Protein AF-D1FPF2-F1 (afdb_monomer_lite)

Structure (mmCIF, N/CA/C/O backbone):
data_AF-D1FPF2-F1
#
_entry.id   AF-D1FPF2-F1
#
loop_
_atom_site.group_PDB
_atom_site.id
_atom_site.type_symbol
_atom_site.label_atom_id
_atom_site.label_alt_id
_atom_site.label_comp_id
_atom_site.label_asym_id
_atom_site.label_entity_id
_atom_site.label_seq_id
_atom_site.pdbx_PDB_ins_code
_atom_site.Cartn_x
_atom_site.Cartn_y
_atom_site.Cartn_z
_atom_site.occupancy
_atom_site.B_iso_or_equiv
_atom_site.auth_seq_id
_atom_site.auth_comp_id
_atom_site.auth_asym_id
_atom_site.auth_atom_id
_atom_site.pdbx_PDB_model_num
ATOM 1 N N . SER A 1 1 ? 9.175 -2.805 2.175 1.00 94.88 1 SER A N 1
ATOM 2 C CA . SER A 1 1 ? 8.808 -3.903 3.091 1.00 94.88 1 SER A CA 1
ATOM 3 C C . SER A 1 1 ? 9.854 -5.013 3.171 1.00 94.88 1 SER A C 1
ATOM 5 O O . SER A 1 1 ? 9.962 -5.618 4.226 1.00 94.88 1 SER A O 1
ATOM 7 N N . GLY A 1 2 ? 10.625 -5.314 2.114 1.00 93.69 2 GLY A N 1
ATOM 8 C CA . GLY A 1 2 ? 11.501 -6.499 2.126 1.00 93.69 2 GLY A CA 1
ATOM 9 C C . GLY A 1 2 ? 10.690 -7.797 2.107 1.00 93.69 2 GLY A C 1
ATOM 10 O O . GLY A 1 2 ? 10.977 -8.713 2.864 1.00 93.69 2 GLY A O 1
ATOM 11 N N . TYR A 1 3 ? 9.619 -7.816 1.307 1.00 95.31 3 TYR A N 1
ATOM 12 C CA . TYR A 1 3 ? 8.677 -8.932 1.144 1.00 95.31 3 TYR A CA 1
ATOM 13 C C . TYR A 1 3 ? 7.867 -9.328 2.393 1.00 95.31 3 TYR A C 1
ATOM 15 O O . TYR A 1 3 ? 7.078 -10.262 2.333 1.00 95.31 3 TYR A O 1
ATOM 23 N N . SER A 1 4 ? 7.990 -8.597 3.504 1.00 98.25 4 SER A N 1
ATOM 24 C CA . SER A 1 4 ? 7.190 -8.835 4.710 1.00 98.25 4 SER A CA 1
ATOM 25 C C . SER A 1 4 ? 5.780 -8.245 4.580 1.00 98.25 4 SER A C 1
ATOM 27 O O . SER A 1 4 ? 5.608 -7.035 4.402 1.00 98.25 4 SER A O 1
ATOM 29 N N . THR A 1 5 ? 4.776 -9.113 4.701 1.00 98.50 5 THR A N 1
ATOM 30 C CA . THR A 1 5 ? 3.339 -8.791 4.698 1.00 98.50 5 THR A CA 1
ATOM 31 C C . THR A 1 5 ? 2.918 -7.996 5.923 1.00 98.50 5 THR A C 1
ATOM 33 O O . THR A 1 5 ? 2.049 -7.144 5.806 1.00 98.50 5 THR A O 1
ATOM 36 N N . SER A 1 6 ? 3.579 -8.185 7.063 1.00 97.94 6 SER A N 1
ATOM 37 C CA . SER A 1 6 ? 3.246 -7.561 8.347 1.00 97.94 6 SER A CA 1
ATOM 38 C C . SER A 1 6 ? 4.102 -6.346 8.712 1.00 97.94 6 SER A C 1
ATOM 40 O O . SER A 1 6 ? 3.926 -5.782 9.792 1.00 97.94 6 SER A O 1
ATOM 42 N N . LYS A 1 7 ? 5.024 -5.917 7.838 1.00 98.38 7 LYS A N 1
ATOM 43 C CA . LYS A 1 7 ? 5.953 -4.829 8.163 1.00 98.38 7 LYS A CA 1
ATOM 44 C C . LYS A 1 7 ? 5.227 -3.517 8.438 1.00 98.38 7 LYS A C 1
ATOM 46 O O . LYS A 1 7 ? 4.439 -3.050 7.618 1.00 98.38 7 LYS A O 1
ATOM 51 N N . GLU A 1 8 ? 5.589 -2.881 9.542 1.00 97.94 8 GLU A N 1
ATOM 52 C CA . GLU A 1 8 ? 5.219 -1.508 9.857 1.00 97.94 8 GLU A CA 1
ATOM 53 C C . GLU A 1 8 ? 6.490 -0.667 9.973 1.00 97.94 8 GLU A C 1
ATOM 55 O O . GLU A 1 8 ? 7.432 -1.061 10.661 1.00 97.94 8 GLU A O 1
ATOM 60 N N . GLU A 1 9 ? 6.536 0.475 9.290 1.00 97.12 9 GLU A N 1
ATOM 61 C CA . GLU A 1 9 ? 7.649 1.424 9.412 1.00 97.12 9 GLU A CA 1
ATOM 62 C C . GLU A 1 9 ? 7.124 2.785 9.879 1.00 97.12 9 GLU A C 1
ATOM 64 O O . GLU A 1 9 ? 6.183 3.301 9.266 1.00 97.12 9 GLU A O 1
ATOM 69 N N . PRO A 1 10 ? 7.697 3.379 10.941 1.00 96.88 10 PRO A N 1
ATOM 70 C CA . PRO A 1 10 ? 7.290 4.696 11.406 1.00 96.88 10 PRO A CA 1
ATOM 71 C C . PRO A 1 10 ? 7.629 5.772 10.370 1.00 96.88 10 PRO A C 1
ATOM 73 O O . PRO A 1 10 ? 8.647 5.710 9.680 1.00 96.88 10 PRO A O 1
ATOM 76 N N . THR A 1 11 ? 6.780 6.788 10.281 1.00 92.75 11 THR A N 1
ATOM 77 C CA . THR A 1 11 ? 7.009 7.990 9.479 1.00 92.75 11 THR A CA 1
ATOM 78 C C . THR A 1 11 ? 7.544 9.122 10.359 1.00 92.75 11 THR A C 1
ATOM 80 O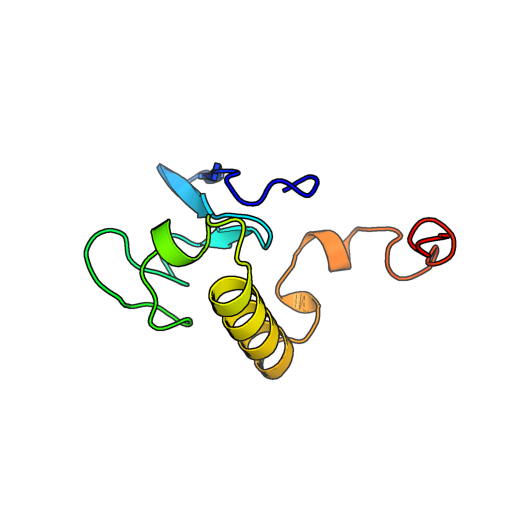 O . THR A 1 11 ? 7.416 9.100 11.584 1.00 92.75 11 THR A O 1
ATOM 83 N N . ALA A 1 12 ? 8.105 10.162 9.738 1.00 90.56 12 ALA A N 1
ATOM 84 C CA . ALA A 1 12 ? 8.625 11.333 10.453 1.00 90.56 12 ALA A CA 1
ATOM 85 C C . ALA A 1 12 ? 7.553 12.111 11.246 1.00 90.56 12 ALA A C 1
ATOM 87 O O . ALA A 1 12 ? 7.891 12.847 12.167 1.00 90.56 12 ALA A O 1
ATOM 88 N N . ILE A 1 13 ? 6.272 11.947 10.900 1.00 88.81 13 ILE A N 1
ATOM 89 C CA . ILE A 1 13 ? 5.133 12.625 11.541 1.00 88.81 13 ILE A CA 1
ATOM 90 C C . ILE A 1 13 ? 4.441 11.759 12.608 1.00 88.81 13 ILE A C 1
ATOM 92 O O . ILE A 1 13 ? 3.348 12.091 13.056 1.00 88.81 13 ILE A O 1
ATOM 96 N N . GLY A 1 14 ? 5.052 10.642 13.017 1.00 92.44 14 GLY A N 1
ATOM 97 C CA . GLY A 1 14 ? 4.527 9.778 14.081 1.00 92.44 14 GLY A CA 1
ATOM 98 C C . GLY A 1 14 ? 3.394 8.837 13.654 1.00 92.44 14 GLY A C 1
ATOM 99 O O . GLY A 1 14 ? 2.767 8.219 14.510 1.00 92.44 14 GLY A O 1
ATOM 100 N N . THR A 1 15 ? 3.136 8.709 12.351 1.00 94.06 15 THR A N 1
ATOM 101 C CA . THR A 1 15 ? 2.264 7.665 11.781 1.00 94.06 15 THR A CA 1
ATOM 102 C C . THR A 1 15 ? 3.110 6.482 11.305 1.00 94.06 15 THR A C 1
ATOM 104 O O . THR A 1 15 ? 4.318 6.440 11.547 1.00 94.06 15 THR A O 1
ATOM 107 N N . LYS A 1 16 ? 2.513 5.509 10.612 1.00 97.12 16 LYS A N 1
ATOM 108 C CA . LYS A 1 16 ? 3.245 4.378 10.021 1.00 97.12 16 LYS A CA 1
ATOM 109 C C . LYS A 1 16 ? 2.843 4.075 8.582 1.00 97.12 16 LYS A C 1
ATOM 111 O O . LYS A 1 16 ? 1.745 4.405 8.132 1.00 97.12 16 LYS A O 1
ATOM 116 N N . THR A 1 17 ? 3.750 3.421 7.865 1.00 97.56 17 THR A N 1
ATOM 117 C CA . THR A 1 17 ? 3.442 2.710 6.622 1.00 97.56 17 THR A CA 1
ATOM 118 C C . THR A 1 17 ? 3.211 1.229 6.904 1.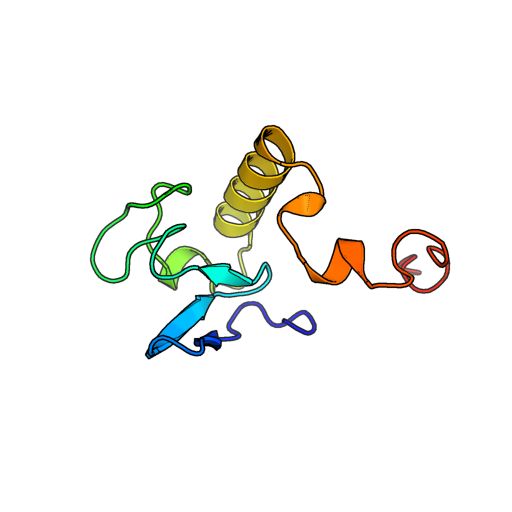00 97.56 17 THR A C 1
ATOM 120 O O . THR A 1 17 ? 3.784 0.673 7.839 1.00 97.56 17 THR A O 1
ATOM 123 N N . ILE A 1 18 ? 2.332 0.606 6.124 1.00 98.12 18 ILE A N 1
ATOM 124 C CA . ILE A 1 18 ? 1.665 -0.647 6.466 1.00 98.12 18 ILE A CA 1
ATOM 125 C C . ILE A 1 18 ? 1.878 -1.701 5.379 1.00 98.12 18 ILE A C 1
ATOM 127 O O . ILE A 1 18 ? 1.583 -1.483 4.200 1.00 98.12 18 ILE A O 1
ATOM 131 N N . GLY A 1 19 ? 2.325 -2.873 5.816 1.00 98.19 19 GLY A N 1
ATOM 132 C CA . GLY A 1 19 ? 2.284 -4.138 5.098 1.00 98.19 19 GLY A CA 1
ATOM 133 C C . GLY A 1 19 ? 3.170 -4.222 3.860 1.00 98.19 19 GLY A C 1
ATOM 134 O O . GLY A 1 19 ? 4.071 -3.405 3.646 1.00 98.19 19 GLY A O 1
ATOM 135 N N . LEU A 1 20 ? 2.909 -5.223 3.016 1.00 98.44 20 LEU A N 1
ATOM 136 C CA . LEU A 1 20 ? 3.761 -5.563 1.870 1.00 98.44 20 LEU A CA 1
ATOM 137 C C . LEU A 1 20 ? 4.041 -4.364 0.948 1.00 98.44 20 LEU A C 1
ATOM 139 O O . LEU A 1 20 ? 5.181 -4.169 0.524 1.00 98.44 20 LEU A O 1
ATOM 143 N N . PHE A 1 21 ? 3.026 -3.542 0.680 1.00 97.94 21 PHE A N 1
ATOM 144 C CA . PHE A 1 21 ? 3.111 -2.407 -0.247 1.00 97.94 21 PHE A CA 1
ATOM 145 C C . PHE A 1 21 ? 3.403 -1.060 0.430 1.00 97.94 21 PHE A C 1
ATOM 147 O O . PHE A 1 21 ? 3.516 -0.061 -0.279 1.00 97.94 21 PHE A O 1
ATOM 154 N N . GLN A 1 22 ? 3.574 -1.040 1.759 1.00 97.81 22 GLN A N 1
ATOM 155 C CA . GLN A 1 22 ? 3.912 0.150 2.555 1.00 97.81 22 GLN A CA 1
ATOM 156 C C . GLN A 1 22 ? 2.900 1.299 2.386 1.00 97.81 22 GLN A C 1
ATOM 158 O O . GLN A 1 22 ? 3.264 2.433 2.081 1.00 97.81 22 GLN A O 1
ATOM 163 N N . PHE A 1 23 ? 1.617 1.000 2.597 1.00 97.94 23 PHE A N 1
ATOM 164 C CA . PHE A 1 23 ? 0.526 1.979 2.538 1.00 97.94 23 PHE A CA 1
ATOM 165 C C . PHE A 1 23 ? 0.519 2.905 3.755 1.00 97.94 23 PHE A C 1
ATOM 167 O O . PHE A 1 23 ? 0.776 2.465 4.868 1.00 97.94 23 PHE A O 1
ATOM 174 N N . SER A 1 24 ? 0.189 4.177 3.576 1.00 96.94 24 SER A N 1
ATOM 175 C CA . SER A 1 24 ? 0.094 5.154 4.662 1.00 96.94 24 SER A CA 1
ATOM 176 C C . SER A 1 24 ? -1.109 4.870 5.570 1.00 96.94 24 SER A C 1
ATOM 178 O O . SER A 1 24 ? -2.254 4.882 5.117 1.00 96.94 24 SER A O 1
ATOM 180 N N . GLU A 1 25 ? -0.871 4.702 6.872 1.00 96.75 25 GLU A N 1
ATOM 181 C CA . GLU A 1 25 ? -1.934 4.581 7.885 1.00 96.75 25 GLU A CA 1
ATOM 182 C C . GLU A 1 25 ? -2.871 5.802 7.923 1.00 96.75 25 GLU A C 1
ATOM 184 O O . GLU A 1 25 ? -4.038 5.692 8.296 1.00 96.75 25 GLU A O 1
ATOM 189 N N . GLU A 1 26 ? -2.369 6.972 7.532 1.00 94.12 26 GLU A N 1
ATOM 190 C CA . GLU A 1 26 ? -3.116 8.227 7.562 1.00 94.12 26 GLU A CA 1
ATOM 191 C C . GLU A 1 26 ? -4.043 8.389 6.352 1.00 94.12 26 GLU A C 1
ATOM 193 O O . GLU A 1 26 ? -5.176 8.855 6.496 1.00 94.12 26 GLU A O 1
ATOM 198 N N . THR A 1 27 ? -3.569 8.007 5.160 1.00 96.00 27 THR A N 1
ATOM 199 C CA . THR A 1 27 ? -4.228 8.362 3.889 1.00 96.00 27 THR A CA 1
ATOM 200 C C . THR A 1 27 ? -4.795 7.173 3.116 1.00 96.00 27 THR A C 1
ATOM 202 O O . THR A 1 27 ? -5.733 7.345 2.332 1.00 96.00 27 THR A O 1
ATOM 205 N N . ASP A 1 28 ? -4.284 5.960 3.333 1.00 97.62 28 ASP A N 1
ATOM 206 C CA . ASP A 1 28 ? -4.634 4.789 2.518 1.00 97.62 28 ASP A CA 1
ATOM 207 C C . ASP A 1 28 ? -5.617 3.859 3.214 1.00 97.62 28 ASP A C 1
ATOM 209 O O . ASP A 1 28 ? -6.485 3.287 2.556 1.00 97.62 28 ASP A O 1
ATOM 213 N N . CYS A 1 29 ? -5.532 3.749 4.537 1.00 98.06 29 CYS A N 1
ATOM 214 C CA . CYS A 1 29 ? -6.364 2.854 5.333 1.00 98.06 29 CYS A CA 1
ATOM 215 C C . CYS A 1 29 ? -6.842 3.511 6.634 1.00 98.06 29 CYS A C 1
ATOM 217 O O . CYS A 1 29 ? -6.575 4.680 6.911 1.00 98.06 29 CYS A O 1
ATOM 219 N N . GLY A 1 30 ? -7.597 2.766 7.445 1.00 97.38 30 GLY A N 1
ATOM 220 C CA . GLY A 1 30 ? -7.949 3.180 8.800 1.00 97.38 30 GLY A CA 1
ATOM 221 C C . GLY A 1 30 ? -7.654 2.148 9.871 1.00 97.38 30 GLY A C 1
ATOM 222 O O . GLY A 1 30 ? -7.787 0.947 9.660 1.00 97.38 30 GLY A O 1
ATOM 223 N N . THR A 1 31 ? -7.295 2.626 11.059 1.00 95.75 31 THR A N 1
ATOM 224 C CA . THR A 1 31 ? -6.962 1.776 12.210 1.00 95.75 31 THR A CA 1
ATOM 225 C C . THR A 1 31 ? -8.191 1.142 12.858 1.00 95.75 31 THR A C 1
ATOM 227 O O . THR A 1 31 ? -8.180 -0.038 13.182 1.00 95.75 31 THR A O 1
ATOM 230 N N . LYS A 1 32 ? -9.279 1.904 13.027 1.00 95.12 32 LYS A N 1
ATOM 231 C CA . LYS A 1 32 ? -10.507 1.428 13.696 1.00 95.12 32 LYS A CA 1
ATOM 232 C C . LYS A 1 32 ? -11.557 0.910 12.714 1.00 95.12 32 LYS A C 1
ATOM 234 O O . LYS A 1 32 ? -12.191 -0.121 12.940 1.00 95.12 32 LYS A O 1
ATOM 239 N N . THR A 1 33 ? -11.740 1.627 11.614 1.00 97.00 33 THR A N 1
ATOM 240 C CA . THR A 1 33 ? -12.752 1.363 10.587 1.00 97.00 33 THR A CA 1
ATOM 241 C C . THR A 1 33 ? -12.126 1.430 9.203 1.00 97.00 33 THR A C 1
ATOM 243 O O . THR A 1 33 ? -11.044 1.991 9.028 1.00 97.00 33 THR A O 1
ATOM 246 N N . ALA A 1 34 ? -12.806 0.842 8.222 1.00 97.75 34 ALA A N 1
ATOM 247 C CA . ALA A 1 34 ? -12.434 1.003 6.827 1.00 97.75 34 ALA A CA 1
ATOM 248 C C . ALA A 1 34 ? -12.577 2.477 6.418 1.00 97.75 34 ALA A C 1
ATOM 250 O O . ALA A 1 34 ? -13.616 3.088 6.662 1.00 97.75 34 ALA A O 1
ATOM 251 N N . LYS A 1 35 ? -11.504 3.051 5.868 1.00 97.25 35 LYS A N 1
ATOM 252 C CA . LYS A 1 35 ? -11.440 4.418 5.328 1.00 97.25 35 LYS A CA 1
ATOM 253 C C . LYS A 1 35 ? -10.186 4.567 4.459 1.00 97.25 35 LYS A C 1
ATOM 255 O O . LYS A 1 35 ? -9.482 3.585 4.226 1.00 97.25 35 LYS A O 1
ATOM 260 N N . GLY A 1 36 ? -9.899 5.797 4.034 1.00 96.69 36 GLY A N 1
ATOM 261 C CA . GLY A 1 36 ? -8.744 6.119 3.200 1.00 96.69 36 GLY A CA 1
ATOM 262 C C . GLY A 1 36 ? -8.950 5.683 1.754 1.00 96.69 36 GLY A C 1
ATOM 263 O O . GLY A 1 36 ? -10.035 5.236 1.375 1.00 96.69 36 GLY A O 1
ATOM 264 N N . ARG A 1 37 ? -7.904 5.813 0.939 1.00 96.75 37 ARG A N 1
ATOM 265 C CA . ARG A 1 37 ? -7.969 5.492 -0.495 1.00 96.75 37 ARG A CA 1
ATOM 266 C C . ARG A 1 37 ? -8.377 4.047 -0.777 1.00 96.75 37 ARG A C 1
ATOM 268 O O . ARG A 1 37 ? -9.124 3.821 -1.723 1.00 96.75 37 ARG A O 1
ATOM 275 N N . CYS A 1 38 ? -7.944 3.100 0.054 1.00 97.19 38 CYS A N 1
ATOM 276 C CA . CYS A 1 38 ? -8.265 1.684 -0.106 1.00 97.19 38 CYS A CA 1
ATOM 277 C C . CYS A 1 38 ? -9.671 1.313 0.399 1.00 97.19 38 CYS A C 1
ATOM 279 O O . CYS A 1 38 ? -10.071 0.162 0.238 1.00 97.19 38 CYS A O 1
ATOM 281 N N . ASN A 1 39 ? -10.377 2.221 1.094 1.00 97.69 39 ASN A N 1
ATOM 282 C CA . ASN A 1 39 ? -11.584 1.912 1.870 1.00 97.69 39 ASN A CA 1
ATOM 283 C C . ASN A 1 39 ? -11.432 0.616 2.699 1.00 97.69 39 ASN A C 1
ATOM 285 O O . ASN A 1 39 ? -12.261 -0.292 2.644 1.00 97.69 39 ASN A O 1
ATOM 289 N N . ALA A 1 40 ? -10.324 0.504 3.439 1.00 98.06 40 ALA A N 1
ATOM 290 C CA . ALA A 1 40 ? -9.931 -0.726 4.125 1.00 98.06 40 ALA A CA 1
ATOM 291 C C . ALA A 1 40 ? -9.406 -0.450 5.537 1.00 98.06 40 ALA A C 1
ATOM 293 O O . ALA A 1 40 ? -8.914 0.640 5.843 1.00 98.06 40 ALA A O 1
ATOM 294 N N . LYS A 1 41 ? -9.504 -1.456 6.414 1.00 98.38 41 LYS A N 1
ATOM 295 C CA . LYS A 1 41 ? -8.792 -1.439 7.697 1.00 98.38 41 LYS A CA 1
ATOM 296 C C . LYS A 1 41 ? -7.310 -1.715 7.458 1.00 98.38 41 LYS A C 1
ATOM 298 O O . LYS A 1 41 ? -6.985 -2.604 6.677 1.00 98.38 41 LYS A O 1
ATOM 303 N N . CYS A 1 42 ? -6.421 -1.024 8.166 1.00 98.31 42 CYS A N 1
ATOM 304 C CA . CYS A 1 42 ? -4.977 -1.225 8.024 1.00 98.31 42 CYS A CA 1
ATOM 305 C C . CYS A 1 42 ? -4.549 -2.660 8.372 1.00 98.31 42 CYS A C 1
ATOM 307 O O . CYS A 1 42 ? -3.646 -3.198 7.739 1.00 98.31 42 CYS A O 1
ATOM 309 N N . ASP A 1 43 ? -5.232 -3.324 9.308 1.00 98.12 43 ASP A N 1
ATOM 310 C CA . ASP A 1 43 ? -4.950 -4.727 9.640 1.00 98.12 43 ASP A CA 1
ATOM 311 C C . ASP A 1 43 ? -5.236 -5.689 8.481 1.00 98.12 43 ASP A C 1
ATOM 313 O O . ASP A 1 43 ? -4.502 -6.653 8.298 1.00 98.12 43 ASP A O 1
ATOM 317 N N . ALA A 1 44 ? -6.222 -5.383 7.632 1.00 98.25 44 ALA A N 1
ATOM 318 C CA . ALA A 1 44 ? -6.518 -6.175 6.437 1.00 98.25 44 ALA A CA 1
ATOM 319 C C . ALA A 1 44 ? -5.455 -6.023 5.331 1.00 98.25 44 ALA A C 1
ATOM 321 O O . ALA A 1 44 ? -5.505 -6.731 4.330 1.00 98.25 44 ALA A O 1
ATOM 322 N N . LEU A 1 45 ? -4.510 -5.089 5.486 1.00 98.44 45 LEU A N 1
ATOM 323 C CA . LEU A 1 45 ? -3.387 -4.882 4.567 1.00 98.44 45 LEU A CA 1
ATOM 324 C C . LEU A 1 45 ? -2.089 -5.544 5.061 1.00 98.44 45 LEU A C 1
ATOM 326 O O . LEU A 1 45 ? -1.076 -5.462 4.367 1.00 98.44 45 LEU A O 1
ATOM 330 N N . LYS A 1 46 ? -2.114 -6.178 6.246 1.00 97.94 46 LYS A N 1
ATOM 331 C CA . LYS A 1 46 ? -0.955 -6.826 6.888 1.00 97.94 46 LYS A CA 1
ATOM 332 C C . LYS A 1 46 ? -1.026 -8.356 6.921 1.00 97.94 46 LYS A C 1
ATOM 334 O O . LYS A 1 46 ? -0.233 -8.994 7.609 1.00 97.94 46 LYS A O 1
ATOM 339 N N . THR A 1 47 ? -2.010 -8.936 6.244 1.00 97.94 47 THR A N 1
ATOM 340 C CA . THR A 1 47 ? -2.252 -10.380 6.216 1.00 97.94 47 THR A CA 1
ATOM 341 C C . THR A 1 47 ? -1.441 -11.065 5.121 1.00 97.94 47 THR A C 1
ATOM 343 O O . THR A 1 47 ? -1.096 -10.445 4.115 1.00 97.94 47 THR A O 1
ATOM 346 N N . ASP A 1 48 ? -1.192 -12.364 5.293 1.00 98.25 48 ASP A N 1
ATOM 347 C CA . ASP A 1 48 ? -0.535 -13.192 4.272 1.00 98.25 48 ASP A CA 1
ATOM 348 C C . ASP A 1 48 ? -1.434 -13.464 3.061 1.00 98.25 48 ASP A C 1
ATOM 350 O O . ASP A 1 48 ? -0.941 -13.587 1.940 1.00 98.25 48 ASP A O 1
ATOM 354 N N . ASP A 1 49 ? -2.758 -13.470 3.249 1.00 98.25 49 ASP A N 1
ATOM 355 C CA . ASP A 1 49 ? -3.673 -13.250 2.132 1.00 98.25 49 ASP A CA 1
ATOM 356 C C . ASP A 1 49 ? -3.548 -11.790 1.691 1.00 98.25 49 ASP A C 1
ATOM 358 O O . ASP A 1 49 ? -4.122 -10.872 2.287 1.00 98.25 49 ASP A O 1
ATOM 362 N N . ILE A 1 50 ? -2.770 -11.578 0.634 1.00 98.44 50 ILE A N 1
ATOM 363 C CA . ILE A 1 50 ? -2.500 -10.251 0.095 1.00 98.44 50 ILE A CA 1
ATOM 364 C C . ILE A 1 50 ? -3.644 -9.711 -0.771 1.00 98.44 50 ILE A C 1
ATOM 366 O O . ILE A 1 50 ? -3.479 -8.644 -1.351 1.00 98.44 50 ILE A O 1
ATOM 370 N N . THR A 1 51 ? -4.797 -10.382 -0.887 1.00 98.56 51 THR A N 1
ATOM 371 C CA . THR A 1 51 ? -5.874 -9.994 -1.819 1.00 98.56 51 THR A CA 1
ATOM 372 C C . THR A 1 51 ? -6.322 -8.542 -1.630 1.00 98.56 51 THR A C 1
ATOM 374 O O . THR A 1 51 ? -6.394 -7.776 -2.594 1.00 98.56 51 THR A O 1
ATOM 377 N N . THR A 1 52 ? -6.591 -8.126 -0.390 1.00 98.25 52 THR A N 1
ATOM 378 C CA . THR A 1 52 ? -7.007 -6.744 -0.088 1.00 98.25 52 THR A CA 1
ATOM 379 C C . THR A 1 52 ? -5.885 -5.750 -0.389 1.00 98.25 52 THR A C 1
ATOM 381 O O . THR A 1 52 ? -6.115 -4.710 -1.009 1.00 98.25 52 THR A O 1
ATOM 384 N N . ALA A 1 53 ? -4.654 -6.094 -0.008 1.00 98.50 53 ALA A N 1
ATOM 385 C CA . ALA A 1 53 ? -3.478 -5.264 -0.233 1.00 98.50 53 ALA A CA 1
ATOM 386 C C . ALA A 1 53 ? -3.159 -5.097 -1.732 1.00 98.50 53 ALA A C 1
ATOM 388 O O . ALA A 1 53 ? -2.894 -3.986 -2.187 1.00 98.50 53 ALA A O 1
ATOM 389 N N . ALA A 1 54 ? -3.268 -6.171 -2.514 1.00 98.62 54 ALA A N 1
ATOM 390 C CA . ALA A 1 54 ? -3.054 -6.189 -3.955 1.00 98.62 54 ALA A CA 1
ATOM 391 C C . ALA A 1 54 ? -4.130 -5.390 -4.704 1.00 98.62 54 ALA A C 1
ATOM 393 O O . ALA A 1 54 ? -3.801 -4.641 -5.623 1.00 98.62 54 ALA A O 1
ATOM 394 N N . ARG A 1 55 ? -5.401 -5.472 -4.282 1.00 98.50 55 ARG A N 1
ATOM 395 C CA . ARG A 1 55 ? -6.473 -4.618 -4.826 1.00 98.50 55 ARG A CA 1
ATOM 396 C C . ARG A 1 55 ? -6.175 -3.137 -4.610 1.00 98.50 55 ARG A C 1
ATOM 398 O O . ARG A 1 55 ? -6.300 -2.358 -5.551 1.00 98.50 55 ARG A O 1
ATOM 405 N N . CYS A 1 56 ? -5.725 -2.752 -3.414 1.00 98.25 56 CYS A N 1
ATOM 406 C CA . CYS A 1 56 ? -5.351 -1.359 -3.189 1.00 98.25 56 CYS A CA 1
ATOM 407 C C . CYS A 1 56 ? -4.106 -0.950 -3.995 1.00 98.25 56 CYS A C 1
ATOM 409 O O . CYS A 1 56 ? -4.068 0.142 -4.558 1.00 98.25 56 CYS A O 1
ATOM 411 N N . ALA A 1 57 ? -3.110 -1.832 -4.130 1.00 98.25 57 ALA A N 1
ATOM 412 C CA . ALA A 1 57 ? -1.934 -1.563 -4.959 1.00 98.25 57 ALA A CA 1
ATOM 413 C C . ALA A 1 57 ? -2.322 -1.333 -6.429 1.00 98.25 57 ALA A C 1
ATOM 415 O O . ALA A 1 57 ? -1.815 -0.408 -7.062 1.00 98.25 57 ALA A O 1
ATOM 416 N N . LEU A 1 58 ? -3.265 -2.121 -6.954 1.00 98.31 58 LEU A N 1
ATOM 417 C CA . LEU A 1 58 ? -3.802 -1.943 -8.302 1.00 98.31 58 LEU A CA 1
ATOM 418 C C . LEU A 1 58 ? -4.504 -0.590 -8.463 1.00 98.31 58 LEU A C 1
ATOM 420 O O . LEU A 1 58 ? -4.291 0.087 -9.468 1.00 98.31 58 LEU A O 1
ATOM 424 N N . GLN A 1 59 ? -5.289 -0.165 -7.472 1.00 97.50 59 GLN A N 1
ATOM 425 C CA . GLN A 1 59 ? -5.905 1.162 -7.470 1.00 97.50 59 GLN A CA 1
ATOM 426 C C . GLN A 1 59 ? -4.838 2.268 -7.486 1.00 97.50 59 GLN A C 1
ATOM 428 O O . GLN A 1 59 ? -4.883 3.149 -8.339 1.00 97.50 59 GLN A O 1
ATOM 433 N N . MET A 1 60 ? -3.818 2.187 -6.622 1.00 97.06 60 MET A N 1
ATOM 434 C CA . MET A 1 60 ? -2.737 3.181 -6.590 1.00 97.06 60 MET A CA 1
ATOM 435 C C . MET A 1 60 ? -1.965 3.233 -7.912 1.00 97.06 60 MET A C 1
ATOM 437 O O . MET A 1 60 ? -1.594 4.315 -8.368 1.00 97.06 60 MET A O 1
ATOM 441 N N . ASN A 1 61 ? -1.751 2.078 -8.545 1.00 95.75 61 ASN A N 1
ATOM 442 C CA . ASN A 1 61 ? -1.129 1.998 -9.861 1.00 95.75 61 ASN A CA 1
ATOM 443 C C . ASN A 1 61 ? -2.038 2.547 -10.973 1.00 95.75 61 ASN A C 1
ATOM 445 O O . ASN A 1 61 ? -1.548 3.144 -11.924 1.00 95.75 61 ASN A O 1
ATOM 449 N N . THR A 1 62 ? -3.355 2.398 -10.859 1.00 97.06 62 THR A N 1
ATOM 450 C CA . THR A 1 62 ? -4.300 3.006 -11.808 1.00 97.06 62 THR A CA 1
ATOM 451 C C . THR A 1 62 ? -4.242 4.533 -11.718 1.00 97.06 62 THR A C 1
ATOM 453 O O . THR A 1 62 ? -4.162 5.206 -12.742 1.00 97.06 62 THR A O 1
ATOM 456 N N . ASP A 1 63 ? -4.177 5.075 -10.500 1.00 94.88 63 ASP A N 1
ATOM 457 C CA . ASP A 1 63 ? -4.210 6.523 -10.265 1.00 94.88 63 ASP A CA 1
ATOM 458 C C . ASP A 1 63 ? -2.861 7.213 -10.516 1.00 94.88 63 ASP A C 1
ATOM 460 O O . ASP A 1 63 ? -2.800 8.357 -10.966 1.00 94.88 63 ASP A O 1
ATOM 464 N N . ARG A 1 64 ? -1.755 6.558 -10.145 1.00 94.25 64 ARG A N 1
ATOM 465 C CA . ARG A 1 64 ? -0.416 7.175 -10.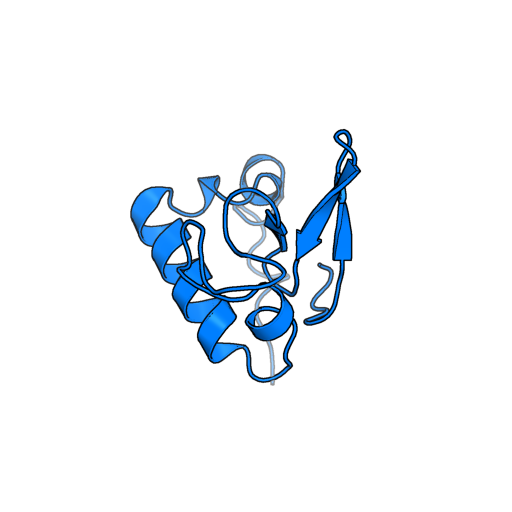081 1.00 94.25 64 ARG A CA 1
ATOM 466 C C . ARG A 1 64 ? 0.663 6.362 -10.779 1.00 94.25 64 ARG A C 1
ATOM 468 O O . ARG A 1 64 ? 1.827 6.774 -10.765 1.00 94.25 64 ARG A O 1
ATOM 475 N N . GLN A 1 65 ? 0.308 5.226 -11.376 1.00 93.50 65 GLN A N 1
ATOM 476 C CA . GLN A 1 65 ? 1.265 4.243 -11.883 1.00 93.50 65 GLN A CA 1
ATOM 477 C C . GLN A 1 65 ? 2.268 3.855 -10.782 1.00 93.50 65 GLN A C 1
ATOM 479 O O . GLN A 1 65 ? 2.028 4.029 -9.582 1.00 93.50 65 GLN A O 1
ATOM 484 N N . PHE A 1 66 ? 3.451 3.393 -11.171 1.00 92.00 66 PHE A N 1
ATOM 485 C CA . PHE A 1 66 ? 4.517 3.079 -10.226 1.00 92.00 66 PHE A CA 1
ATOM 486 C C . PHE A 1 66 ? 5.045 4.298 -9.438 1.00 92.00 66 PHE A C 1
ATOM 488 O O . PHE A 1 66 ? 5.779 4.121 -8.469 1.00 92.00 66 PHE A O 1
ATOM 495 N N . ASN A 1 67 ? 4.661 5.539 -9.783 1.00 92.06 67 ASN A N 1
ATOM 496 C CA . ASN A 1 67 ? 5.105 6.739 -9.058 1.00 92.06 67 ASN A CA 1
ATOM 497 C C . ASN A 1 67 ? 4.542 6.850 -7.636 1.00 92.06 67 ASN A C 1
ATOM 499 O O . ASN A 1 67 ? 5.028 7.696 -6.880 1.00 92.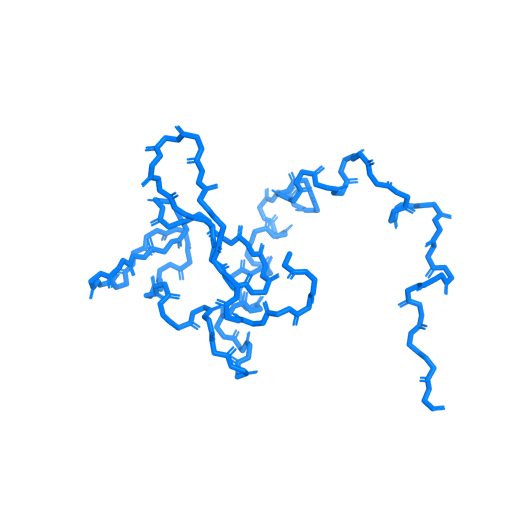06 67 ASN A O 1
ATOM 503 N N . PHE A 1 68 ? 3.547 6.032 -7.274 1.00 94.31 68 PHE A N 1
ATOM 504 C CA . PHE A 1 68 ? 3.090 5.911 -5.891 1.00 94.31 68 PHE A CA 1
ATOM 505 C C . PHE A 1 68 ? 4.217 5.449 -4.957 1.00 94.31 68 PHE A C 1
ATOM 507 O O . PHE A 1 68 ? 4.330 5.971 -3.852 1.00 94.31 68 PHE A O 1
ATOM 514 N N . TRP A 1 69 ? 5.084 4.534 -5.406 1.00 93.38 69 TRP A N 1
ATOM 515 C CA . TRP A 1 69 ? 6.196 4.019 -4.607 1.00 93.38 69 TRP A CA 1
ATOM 516 C C . TRP A 1 69 ? 7.462 4.853 -4.848 1.00 93.38 69 TRP A C 1
ATOM 518 O O . TRP A 1 69 ? 8.056 4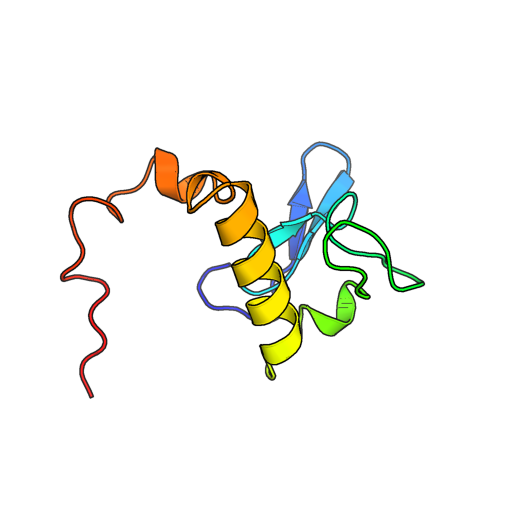.750 -5.922 1.00 93.38 69 TRP A O 1
ATOM 528 N N . PRO A 1 70 ? 7.955 5.642 -3.872 1.00 89.12 70 PRO A N 1
ATOM 529 C CA . PRO A 1 70 ? 9.119 6.508 -4.082 1.00 89.12 70 PRO A CA 1
ATOM 530 C C . PRO A 1 70 ? 10.374 5.740 -4.499 1.00 89.12 70 PRO A C 1
ATOM 532 O O . PRO A 1 70 ? 11.167 6.240 -5.296 1.00 89.12 70 PRO A O 1
ATOM 535 N N . ILE A 1 71 ? 10.525 4.498 -4.025 1.00 87.31 71 ILE A N 1
ATOM 536 C CA . ILE A 1 71 ? 11.649 3.640 -4.404 1.00 87.31 71 ILE A CA 1
ATOM 537 C C . ILE A 1 71 ? 11.685 3.384 -5.912 1.00 87.31 71 ILE A C 1
ATOM 539 O O . ILE A 1 71 ? 12.766 3.355 -6.482 1.00 87.31 71 ILE A O 1
ATOM 543 N N . TRP A 1 72 ? 10.543 3.317 -6.604 1.00 88.62 72 TRP A N 1
ATOM 544 C CA . TRP A 1 72 ? 10.506 3.200 -8.066 1.00 88.62 72 TRP A CA 1
ATOM 545 C C . TRP A 1 72 ? 11.212 4.367 -8.768 1.00 88.62 72 TRP A C 1
ATOM 547 O O . TRP A 1 72 ? 11.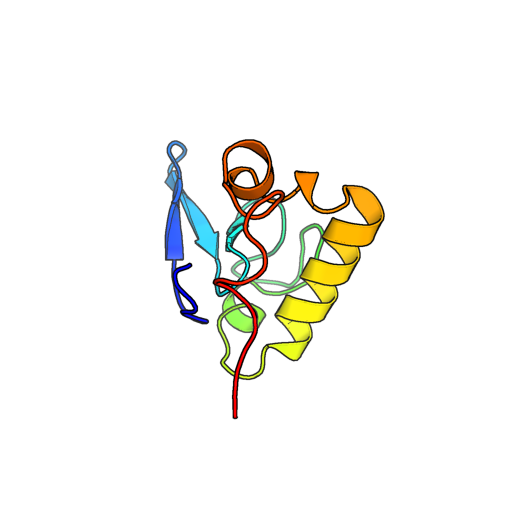745 4.209 -9.868 1.00 88.62 72 TRP A O 1
ATOM 557 N N . LYS A 1 73 ? 11.224 5.554 -8.146 1.00 83.62 73 LYS A N 1
ATOM 558 C CA . LYS A 1 73 ? 11.876 6.738 -8.712 1.00 83.62 73 LYS A CA 1
ATOM 559 C C . LYS A 1 73 ? 13.393 6.673 -8.661 1.00 83.62 73 LYS A C 1
ATOM 561 O O . LYS A 1 73 ? 14.037 7.069 -9.626 1.00 83.62 73 LYS A O 1
ATOM 566 N N . ASN A 1 74 ? 13.918 6.123 -7.573 1.00 79.44 74 ASN A N 1
ATOM 567 C CA . ASN A 1 74 ? 15.339 6.165 -7.240 1.00 79.44 74 ASN A CA 1
ATOM 568 C C . ASN A 1 74 ? 15.998 4.775 -7.243 1.00 79.44 74 ASN A C 1
ATOM 570 O O . ASN A 1 74 ? 17.086 4.617 -6.699 1.00 79.44 74 ASN A O 1
ATOM 574 N N . SER A 1 75 ? 15.343 3.758 -7.808 1.00 77.00 75 SER A N 1
ATOM 575 C CA . SER A 1 75 ? 15.852 2.383 -7.840 1.00 77.00 75 SER A CA 1
ATOM 576 C C . SER A 1 75 ? 16.258 1.937 -9.235 1.00 77.00 75 SER A C 1
ATOM 578 O O . SER A 1 75 ? 15.807 2.450 -10.260 1.00 77.00 75 SER A O 1
ATOM 580 N N . THR A 1 76 ? 17.069 0.884 -9.250 1.00 77.94 76 THR A N 1
ATOM 581 C CA . THR A 1 76 ? 17.431 0.115 -10.440 1.00 77.94 76 THR A CA 1
ATOM 582 C C . THR A 1 76 ? 16.282 -0.742 -10.971 1.00 77.94 76 THR A C 1
ATOM 584 O O . THR A 1 76 ? 16.453 -1.388 -12.000 1.00 77.94 76 THR A O 1
ATOM 587 N N . CYS A 1 77 ? 15.094 -0.732 -10.347 1.00 82.19 77 CYS A N 1
ATOM 588 C CA . CYS A 1 77 ? 13.946 -1.531 -10.788 1.00 82.19 77 CYS A CA 1
ATOM 589 C C . CYS A 1 77 ? 13.511 -1.224 -12.233 1.00 82.19 77 CYS A C 1
ATOM 591 O O . CYS A 1 77 ? 12.877 -2.059 -12.868 1.00 82.19 77 CYS A O 1
ATOM 593 N N . ARG A 1 78 ? 13.870 -0.050 -12.771 1.00 81.31 78 ARG A N 1
ATOM 594 C CA . ARG A 1 78 ? 13.585 0.332 -14.165 1.00 81.31 78 ARG A CA 1
ATOM 595 C C . ARG A 1 78 ? 14.551 -0.262 -15.187 1.00 81.31 78 ARG A C 1
ATOM 597 O O . ARG A 1 78 ? 14.206 -0.344 -16.358 1.00 81.31 78 ARG A O 1
ATOM 604 N N . THR A 1 79 ? 15.771 -0.588 -14.770 1.00 81.62 79 THR A N 1
ATOM 605 C CA . THR A 1 79 ? 16.882 -0.905 -15.682 1.00 81.62 79 THR A CA 1
ATOM 606 C C . THR A 1 79 ? 17.471 -2.290 -15.452 1.00 81.62 79 THR A C 1
ATOM 608 O O . THR A 1 79 ? 18.031 -2.865 -16.378 1.00 81.62 79 THR A O 1
ATOM 611 N N . ASN A 1 80 ? 17.328 -2.855 -14.254 1.00 79.69 80 ASN A N 1
ATOM 612 C CA . ASN A 1 80 ? 17.854 -4.166 -13.900 1.00 79.69 80 ASN A CA 1
ATOM 613 C C . ASN A 1 80 ? 16.719 -5.114 -13.500 1.00 79.69 80 ASN A C 1
ATOM 615 O O . ASN A 1 80 ? 16.525 -5.425 -12.327 1.00 79.69 80 ASN A O 1
ATOM 619 N N . THR A 1 81 ? 15.944 -5.547 -14.492 1.00 79.62 81 THR A N 1
ATOM 620 C CA . THR A 1 81 ? 14.803 -6.454 -14.300 1.00 79.62 81 THR A CA 1
ATOM 621 C C . THR A 1 81 ? 15.219 -7.912 -14.113 1.00 79.62 81 THR A C 1
ATOM 623 O O . THR A 1 81 ? 14.475 -8.672 -13.501 1.00 79.62 81 THR A O 1
ATOM 626 N N . GLN A 1 82 ? 16.414 -8.299 -14.573 1.00 81.19 82 GLN A N 1
ATOM 627 C CA . GLN A 1 82 ? 16.913 -9.679 -14.500 1.00 81.19 82 GLN A CA 1
ATOM 628 C C . GLN A 1 82 ? 17.065 -10.175 -13.058 1.00 81.19 82 GLN A C 1
ATOM 630 O O . GLN A 1 82 ? 16.756 -11.324 -12.764 1.00 81.19 82 GLN A O 1
ATOM 635 N N . ASN A 1 83 ? 17.435 -9.286 -12.133 1.00 80.94 83 ASN A N 1
ATOM 636 C CA . ASN A 1 83 ? 17.552 -9.608 -10.708 1.00 80.94 83 ASN A CA 1
ATOM 637 C C . ASN A 1 83 ? 16.206 -9.878 -10.009 1.00 80.94 83 ASN A C 1
ATOM 639 O O . ASN A 1 83 ? 16.196 -10.284 -8.849 1.00 80.94 83 ASN A O 1
ATOM 643 N N . TYR A 1 84 ? 15.083 -9.621 -10.682 1.00 84.75 84 TYR A N 1
ATOM 644 C CA . TYR A 1 84 ? 13.735 -9.762 -10.127 1.00 84.75 84 TYR A CA 1
ATOM 645 C C . TYR A 1 84 ? 12.895 -10.810 -10.865 1.00 84.75 84 TYR A C 1
ATOM 647 O O . TYR A 1 84 ? 11.713 -10.971 -10.562 1.00 84.75 84 TYR A O 1
ATOM 655 N N . VAL A 1 85 ? 13.487 -11.532 -11.821 1.00 87.19 85 VAL A N 1
ATOM 656 C CA . VAL A 1 85 ? 12.841 -12.690 -12.439 1.00 87.19 85 VAL A CA 1
ATOM 657 C C . VAL A 1 85 ? 12.870 -13.837 -11.434 1.00 87.19 85 VAL A C 1
ATOM 659 O O . VAL A 1 85 ? 13.932 -14.278 -11.000 1.00 87.19 85 VAL A O 1
ATOM 662 N N . CYS A 1 86 ? 11.692 -14.320 -11.052 1.00 87.94 86 CYS A N 1
ATOM 663 C CA . CYS A 1 86 ? 11.582 -15.530 -10.251 1.00 87.94 86 CYS A CA 1
ATOM 664 C C . CYS A 1 86 ? 11.891 -16.738 -11.146 1.00 87.94 86 CYS A C 1
ATOM 666 O O . CYS A 1 86 ? 11.260 -16.912 -12.189 1.00 87.94 86 CYS A O 1
ATOM 668 N N . SER A 1 87 ? 12.874 -17.543 -10.749 1.00 84.81 87 SER A N 1
ATOM 669 C CA . SER A 1 87 ? 13.094 -18.882 -11.299 1.00 84.81 87 SER A CA 1
ATOM 670 C C . SER A 1 87 ? 12.500 -19.907 -10.338 1.00 84.81 87 SER A C 1
ATOM 672 O O . SER A 1 87 ? 12.537 -19.706 -9.122 1.00 84.81 87 SER A O 1
ATOM 674 N N . LEU A 1 88 ? 11.887 -20.942 -10.912 1.00 71.50 88 LEU A N 1
ATOM 675 C CA . LEU A 1 88 ? 11.258 -22.055 -10.201 1.00 71.50 88 LEU A CA 1
ATOM 676 C C . LEU A 1 88 ? 12.262 -23.184 -9.968 1.00 71.50 88 LEU A C 1
ATOM 678 O O . LEU A 1 88 ? 13.077 -23.425 -10.889 1.00 71.50 88 LEU A O 1
#

Secondary structure (DSSP, 8-state):
-TT-TT-EEE-TTS-EEETTTTEETTTT-BSSSSBTTTTBBGGGGSSS--HHHHHHHHHHHHHHGGGGSHHHHHSGGGT--GGGPPP-

InterPro domains:
  IPR001916 Glycoside hydrolase, family 22 [PF00062] (1-86)
  IPR001916 Glycoside hydrolase, family 22 [PS51348] (1-88)
  IPR001916 Glycoside hydrolase, family 22 [PTHR11407] (1-85)
  IPR001916 Glycoside hydrolase, family 22 [SM00263] (1-87)
  IPR019799 Glycoside hydrolase family 22 domain [PS00128] (38-56)
  IPR023346 Lysozyme-like domain superfamily [SSF53955] (1-86)

Radius of gyration: 13.55 Å; chains: 1; bounding box: 31×35×30 Å

Sequence (88 aa):
SGYSTSKEEPTAIGTKTIGLFQFSEETDCGTKTAKGRCNAKCDALKTDDITTAARCALQMNTDRQFNFWPIWKNSTCRTNTQNYVCSL

Foldseek 3Di:
DVQQQADWDADPVGWIFAGDQRHTCVACADCPAQDHQLSYHRVLSSDPPNVSVVVSVVVCCVVPNPVVPVCVVVDCVVPPVVVVDDDD

Organism: Cimex lectularius (NCBI:txid79782)

pLDDT: mean 93.57, std 6.5, range [71.5, 98.62]